Protein AF-X1UTN7-F1 (afdb_monomer)

Sequence (59 aa):
IDFGLKKKALKDKAEIIVSATDILNTFEIEKEITGDGFNLHSVNYNETQVITLSFKYKF

InterPro domains:
  IPR041700 Outer membrane protein beta-barrel domain 3 [PF14905] (1-57)

Organism: NCBI:txid412755

Radius of gyration: 20.63 Å; Cα contacts (8 Å, |Δi|>4): 102; chains: 1; bounding box: 37×15×61 Å

Secondary structure (DSSP, 8-state):
--EEEEEEETTTTEEEEEEEE-TT---EEEEEEEETTEEEEEEEE----EEEEEEEE--

Solvent-accessible surface area (backbone atoms only — not comparable to full-atom values): 3680 Å² total; per-residue (Å²): 91,72,50,76,49,78,45,75,37,77,92,74,33,27,38,42,36,41,36,36,36,35,78,68,70,75,60,62,49,76,45,80,46,80,53,98,92,50,76,46,81,46,76,45,79,59,92,63,69,45,78,48,80,44,80,48,77,60,131

Nearest PDB structures (foldseek):
  5x0t-assembly2_F  TM=3.797E-01  e=7.432E+00  Homo sapiens

Foldseek 3Di:
DKDKDWDADDVNQKIKIKIWPPPVQPPWDWDWDDDDPDIDTDIDRDPPIDIDIDMDGHD

pLDDT: mean 86.99, std 8.62, range [62.84, 96.5]

Structure (mmCIF, N/CA/C/O backbone):
data_AF-X1UTN7-F1
#
_entry.id   AF-X1UTN7-F1
#
loop_
_atom_site.group_PDB
_atom_site.id
_atom_site.type_symbol
_atom_site.label_atom_id
_atom_site.label_alt_id
_atom_site.label_comp_id
_atom_site.label_asym_id
_atom_site.label_entity_id
_atom_site.label_seq_id
_atom_site.pdbx_PDB_ins_code
_atom_site.Cartn_x
_atom_site.Cartn_y
_atom_site.Cartn_z
_atom_site.occupancy
_atom_site.B_iso_or_equiv
_atom_site.auth_seq_id
_atom_site.auth_comp_id
_atom_site.auth_asym_id
_atom_site.auth_atom_id
_atom_site.pdbx_PDB_model_num
ATOM 1 N N . ILE A 1 1 ? 8.109 4.526 -3.001 1.00 78.94 1 ILE A N 1
ATOM 2 C CA . ILE A 1 1 ? 7.791 5.165 -1.694 1.00 78.94 1 ILE A CA 1
ATOM 3 C C . ILE A 1 1 ? 6.597 4.443 -1.126 1.00 78.94 1 ILE A C 1
ATOM 5 O O . ILE A 1 1 ? 5.678 4.175 -1.890 1.00 78.94 1 ILE A O 1
ATOM 9 N N . ASP A 1 2 ?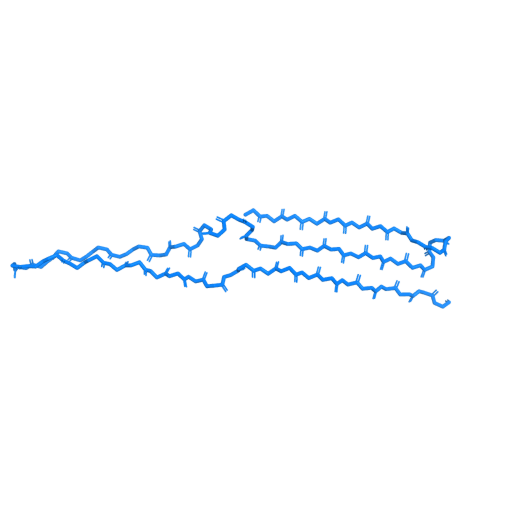 6.604 4.189 0.180 1.00 84.56 2 ASP A N 1
ATOM 10 C CA . ASP A 1 2 ? 5.492 3.542 0.865 1.00 84.56 2 ASP A CA 1
ATOM 11 C C . ASP A 1 2 ? 4.978 4.448 1.991 1.00 84.56 2 ASP A C 1
ATOM 13 O O . ASP A 1 2 ? 5.754 5.125 2.670 1.00 84.56 2 ASP A O 1
ATOM 17 N N . PHE A 1 3 ? 3.660 4.481 2.173 1.00 90.69 3 PHE A N 1
ATOM 18 C CA . PHE A 1 3 ? 2.970 5.276 3.185 1.00 90.69 3 PHE A CA 1
ATOM 19 C C . PHE A 1 3 ? 2.015 4.399 3.993 1.00 90.69 3 PHE A C 1
ATOM 21 O O . PHE A 1 3 ? 1.335 3.532 3.449 1.00 90.69 3 PHE A O 1
ATOM 28 N N . GLY A 1 4 ? 1.923 4.653 5.298 1.00 93.12 4 GLY A N 1
ATOM 29 C CA . GLY A 1 4 ? 0.997 3.959 6.183 1.00 93.12 4 GLY A CA 1
ATOM 30 C C . GLY A 1 4 ? 0.424 4.885 7.247 1.00 93.12 4 GLY A C 1
ATOM 31 O O . GLY A 1 4 ? 1.163 5.612 7.910 1.00 93.12 4 GLY A O 1
ATOM 32 N N . LEU A 1 5 ? -0.893 4.827 7.443 1.00 95.06 5 LEU A N 1
ATOM 33 C CA . LEU A 1 5 ? -1.603 5.528 8.506 1.00 95.06 5 LEU A CA 1
ATOM 34 C C . LEU A 1 5 ? -2.430 4.546 9.325 1.00 95.06 5 LEU A C 1
ATOM 36 O O . LEU A 1 5 ? -3.150 3.702 8.795 1.00 95.06 5 LEU A O 1
ATOM 40 N N . LYS A 1 6 ? -2.359 4.698 10.647 1.00 96.19 6 LYS A N 1
ATOM 41 C CA . LYS A 1 6 ? -3.113 3.891 11.599 1.00 96.19 6 LYS A CA 1
ATOM 42 C C . LYS A 1 6 ? -3.910 4.778 12.533 1.00 96.19 6 LYS A C 1
ATOM 44 O O . LYS A 1 6 ? -3.357 5.682 13.159 1.00 96.19 6 LYS A O 1
ATOM 49 N N . LYS A 1 7 ? -5.199 4.481 12.676 1.00 95.44 7 LYS A N 1
ATOM 50 C CA . LYS A 1 7 ? -6.098 5.206 13.569 1.00 95.44 7 LYS A CA 1
ATOM 51 C C . LYS A 1 7 ? -6.868 4.247 14.458 1.00 95.44 7 LYS A C 1
ATOM 53 O O . LYS A 1 7 ? -7.534 3.331 13.982 1.00 95.44 7 LYS A O 1
ATOM 58 N N . LYS A 1 8 ? -6.798 4.495 15.765 1.00 95.25 8 LYS A N 1
ATOM 59 C CA . LYS A 1 8 ? -7.643 3.819 16.747 1.00 95.25 8 LYS A CA 1
ATOM 60 C C . LYS A 1 8 ? -9.018 4.485 16.797 1.00 95.25 8 LYS A C 1
ATOM 62 O O . LYS A 1 8 ? -9.136 5.702 16.648 1.00 95.25 8 LYS A O 1
ATOM 67 N N . ALA A 1 9 ? -10.047 3.680 17.007 1.00 91.56 9 ALA A N 1
ATOM 68 C CA . ALA A 1 9 ? -11.438 4.089 17.132 1.00 91.56 9 ALA A CA 1
ATOM 69 C C . ALA A 1 9 ? -12.137 3.259 18.221 1.00 91.56 9 ALA A C 1
ATOM 71 O O . ALA A 1 9 ? -11.578 2.299 18.751 1.00 91.56 9 ALA A O 1
ATOM 72 N N . LEU A 1 10 ? -13.371 3.639 18.569 1.00 90.88 10 LEU A N 1
ATOM 73 C CA . LEU A 1 10 ? -14.212 2.926 19.542 1.00 90.88 10 LEU A CA 1
ATOM 74 C C . LEU A 1 10 ? -13.526 2.678 20.900 1.00 90.88 10 LEU A C 1
ATOM 76 O O . LEU A 1 10 ? -13.550 1.559 21.403 1.00 90.88 10 LEU A O 1
ATOM 80 N N . LYS A 1 11 ? -12.905 3.705 21.502 1.00 91.25 11 LYS A N 1
ATOM 81 C CA . LYS A 1 11 ? -12.157 3.573 22.774 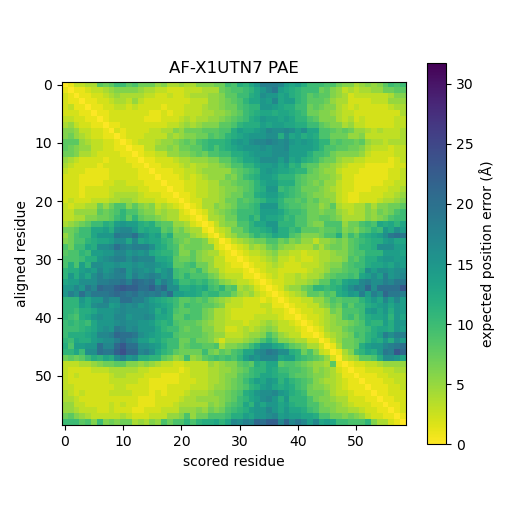1.00 91.25 11 LYS A CA 1
ATOM 82 C C . LYS A 1 11 ? -11.113 2.443 22.713 1.00 91.25 11 LYS A C 1
ATOM 84 O O . LYS A 1 11 ? -11.103 1.552 23.554 1.00 91.25 11 LYS A O 1
ATOM 89 N N . ASP A 1 12 ? -10.296 2.452 21.662 1.00 90.62 12 ASP A N 1
ATOM 90 C CA . ASP A 1 12 ? -9.256 1.454 21.373 1.00 90.62 12 ASP A CA 1
ATOM 91 C C . ASP A 1 12 ? -9.749 0.025 21.057 1.00 90.62 12 ASP A C 1
ATOM 93 O O . ASP A 1 12 ? -8.930 -0.887 20.909 1.00 90.62 12 ASP A O 1
ATOM 97 N N . LYS A 1 13 ? -11.065 -0.184 20.883 1.00 95.00 13 LYS A N 1
ATOM 98 C CA . LYS A 1 13 ? -11.633 -1.473 20.445 1.00 95.00 13 LYS A CA 1
ATOM 99 C C . LYS A 1 13 ? -11.575 -1.698 18.938 1.00 95.00 13 LYS A C 1
ATOM 101 O O . LYS A 1 13 ? -11.674 -2.839 18.497 1.00 95.00 13 LYS A O 1
ATOM 106 N N . ALA A 1 14 ? -11.412 -0.643 18.145 1.00 94.19 14 ALA A N 1
ATOM 107 C CA . ALA A 1 14 ? -11.252 -0.749 16.701 1.00 94.19 14 ALA A CA 1
ATOM 108 C C . ALA A 1 14 ? -9.967 -0.072 16.227 1.00 94.19 14 ALA A C 1
ATOM 110 O O . ALA A 1 14 ? -9.522 0.928 16.792 1.00 94.19 14 ALA A O 1
ATOM 111 N N . GLU A 1 15 ? -9.387 -0.605 15.161 1.00 96.44 15 GLU A N 1
ATOM 112 C CA . GLU A 1 15 ? -8.224 -0.041 14.490 1.00 96.44 15 GLU A CA 1
ATOM 113 C C . GLU A 1 15 ? -8.453 -0.067 12.978 1.00 96.44 15 GLU A C 1
ATOM 115 O O . GLU A 1 15 ? -8.783 -1.104 12.404 1.00 96.44 15 GLU A O 1
ATO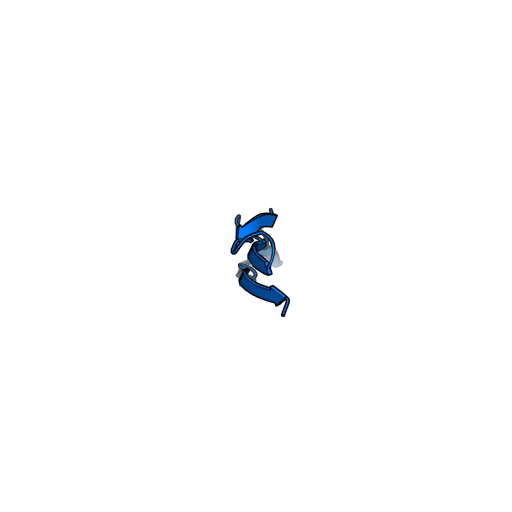M 120 N N . ILE A 1 16 ? -8.300 1.095 12.352 1.00 95.75 16 ILE A N 1
ATOM 121 C CA . ILE A 1 16 ? -8.314 1.268 10.902 1.00 95.75 16 ILE A CA 1
ATOM 122 C C . ILE A 1 16 ? -6.873 1.512 10.474 1.00 95.75 16 ILE A C 1
ATOM 124 O O . ILE A 1 16 ? -6.192 2.375 11.039 1.00 95.75 16 ILE A O 1
ATOM 128 N N . ILE A 1 17 ? -6.412 0.756 9.486 1.00 96.50 17 ILE A N 1
ATOM 129 C CA . ILE A 1 17 ? -5.077 0.884 8.906 1.00 96.50 17 ILE A CA 1
ATOM 130 C C . ILE A 1 17 ? -5.247 1.107 7.408 1.00 96.50 17 ILE A C 1
ATOM 132 O O . ILE A 1 17 ? -5.972 0.366 6.749 1.00 96.50 17 ILE A O 1
ATOM 136 N N . VAL A 1 18 ? -4.575 2.122 6.881 1.00 96.19 18 VAL A N 1
ATOM 137 C CA . VAL A 1 18 ? -4.458 2.372 5.444 1.00 96.19 18 VAL A CA 1
ATOM 138 C C . VAL A 1 18 ? -2.983 2.323 5.094 1.00 96.19 18 VAL A C 1
ATOM 140 O O . VAL A 1 18 ? -2.187 3.006 5.737 1.00 96.19 18 VAL A O 1
ATOM 143 N N . SER A 1 19 ? -2.619 1.540 4.089 1.00 94.44 19 SER A N 1
ATOM 144 C CA . SER A 1 19 ? -1.266 1.516 3.536 1.00 94.44 19 SER A CA 1
ATOM 145 C C . SER A 1 19 ? -1.303 1.701 2.028 1.00 94.44 19 SER A C 1
ATOM 147 O O . SER A 1 19 ? -2.199 1.190 1.364 1.00 94.44 19 SER A O 1
ATOM 149 N N . ALA A 1 20 ? -0.330 2.423 1.497 1.00 91.06 20 ALA A N 1
ATOM 150 C CA . ALA A 1 20 ? -0.100 2.602 0.075 1.00 91.06 20 ALA A CA 1
ATOM 151 C C . ALA A 1 20 ? 1.356 2.238 -0.218 1.00 91.06 20 ALA A C 1
ATOM 153 O O . ALA A 1 20 ? 2.256 2.769 0.434 1.00 91.06 20 ALA A O 1
ATOM 154 N N . THR A 1 21 ? 1.585 1.332 -1.160 1.00 88.62 21 THR A N 1
ATOM 155 C CA . THR A 1 21 ? 2.924 0.937 -1.605 1.00 88.62 21 THR A CA 1
ATOM 156 C C . THR A 1 21 ? 3.149 1.414 -3.024 1.00 88.62 21 THR A C 1
ATOM 158 O O . THR A 1 21 ? 2.214 1.454 -3.825 1.00 88.62 21 THR A O 1
ATOM 161 N N . ASP A 1 22 ? 4.396 1.763 -3.319 1.00 83.75 22 ASP A N 1
ATOM 162 C CA . ASP A 1 22 ? 4.820 2.219 -4.643 1.00 83.75 22 ASP A CA 1
ATOM 163 C C . ASP A 1 22 ? 4.034 3.433 -5.190 1.00 83.75 22 ASP A C 1
ATOM 165 O O . ASP A 1 22 ? 3.737 3.547 -6.374 1.00 83.75 22 ASP A O 1
ATOM 169 N N . ILE A 1 23 ? 3.728 4.409 -4.327 1.00 79.50 23 ILE A N 1
ATOM 170 C CA . ILE A 1 23 ? 2.903 5.593 -4.682 1.00 79.50 23 ILE A CA 1
ATOM 171 C C . ILE A 1 23 ? 3.515 6.496 -5.764 1.00 79.50 23 ILE A C 1
ATOM 173 O O . ILE A 1 23 ? 2.841 7.396 -6.255 1.00 79.50 23 ILE A O 1
ATOM 177 N N . LEU A 1 24 ? 4.796 6.311 -6.092 1.00 81.44 24 LEU A N 1
ATOM 178 C CA . LEU A 1 24 ? 5.470 7.081 -7.138 1.00 81.44 24 LEU A CA 1
ATOM 179 C C . LEU A 1 24 ? 5.538 6.344 -8.481 1.00 81.44 24 LEU A C 1
ATOM 181 O O . LEU A 1 24 ? 6.046 6.930 -9.431 1.00 81.44 24 LEU A O 1
ATOM 185 N N . ASN A 1 25 ? 5.052 5.099 -8.563 1.00 71.69 25 ASN A N 1
ATOM 186 C CA . ASN A 1 25 ? 5.079 4.282 -9.779 1.00 71.69 25 ASN A CA 1
ATOM 187 C C . ASN A 1 25 ? 6.469 4.229 -10.438 1.00 71.69 25 ASN A C 1
ATOM 189 O O . ASN A 1 25 ? 6.609 4.387 -11.646 1.00 71.69 25 ASN A O 1
ATOM 193 N N . THR A 1 26 ? 7.520 4.077 -9.631 1.00 69.31 26 THR A N 1
ATOM 194 C CA . THR A 1 26 ? 8.913 4.217 -10.096 1.00 69.31 26 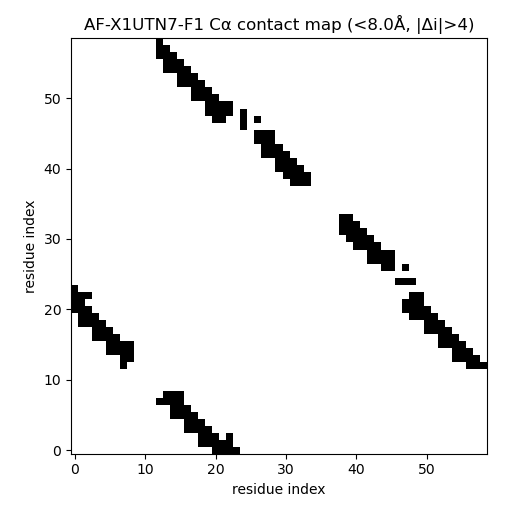THR A CA 1
ATOM 195 C C . THR A 1 26 ? 9.513 2.922 -10.640 1.00 69.31 26 THR A C 1
ATOM 197 O O . THR A 1 26 ? 10.674 2.913 -11.041 1.00 69.31 26 THR A O 1
ATOM 200 N N . PHE A 1 27 ? 8.767 1.814 -10.634 1.00 67.00 27 PHE A N 1
ATOM 201 C CA . PHE A 1 27 ? 9.234 0.523 -11.148 1.00 67.00 27 PHE A CA 1
ATOM 202 C C . PHE A 1 27 ? 9.010 0.396 -12.659 1.00 67.00 27 PHE A C 1
ATOM 204 O O . PHE A 1 27 ? 8.289 -0.481 -13.136 1.00 67.00 27 PHE A O 1
ATOM 211 N N . GLU A 1 28 ? 9.671 1.264 -13.417 1.00 72.81 28 GLU A N 1
ATOM 212 C CA . GLU A 1 28 ? 9.789 1.131 -14.867 1.00 72.81 28 GLU A CA 1
ATOM 213 C C . GLU A 1 28 ? 11.083 0.374 -15.187 1.00 72.81 28 GLU A C 1
ATOM 215 O O . GLU A 1 28 ? 12.164 0.723 -14.707 1.00 72.81 28 GLU A O 1
ATOM 220 N N . ILE A 1 29 ? 10.980 -0.707 -15.965 1.00 77.88 29 ILE A N 1
ATOM 221 C CA . ILE A 1 29 ? 12.158 -1.410 -16.482 1.00 77.88 29 ILE A CA 1
ATOM 222 C C . ILE A 1 29 ? 12.352 -0.964 -17.922 1.00 77.88 29 ILE A C 1
ATOM 224 O O . ILE A 1 29 ? 11.648 -1.418 -18.828 1.00 77.88 29 ILE A O 1
ATOM 228 N N . GLU A 1 30 ? 13.322 -0.081 -18.122 1.00 84.25 30 GLU A N 1
ATOM 229 C CA . GLU A 1 30 ? 13.745 0.346 -19.447 1.00 84.25 30 GLU A CA 1
ATOM 230 C C . GLU A 1 30 ? 14.761 -0.641 -20.023 1.00 84.25 30 GLU A C 1
ATOM 232 O O . GLU A 1 30 ? 15.707 -1.078 -19.360 1.00 84.25 30 GLU A O 1
ATOM 237 N N . LYS A 1 31 ? 14.556 -1.006 -21.285 1.00 85.38 31 LYS A N 1
ATOM 238 C CA . LYS A 1 31 ? 15.475 -1.830 -22.056 1.00 85.38 31 LYS A CA 1
ATOM 239 C C . LYS A 1 31 ? 15.741 -1.160 -23.392 1.00 85.38 31 LYS A C 1
ATOM 241 O O . LYS A 1 31 ? 14.845 -1.035 -24.226 1.00 85.38 31 LYS A O 1
ATOM 246 N N . GLU A 1 32 ? 16.996 -0.795 -23.597 1.00 89.44 32 GLU A N 1
ATOM 247 C CA . GLU A 1 32 ? 17.512 -0.312 -24.870 1.00 89.44 32 GLU A CA 1
ATOM 248 C C . GLU A 1 32 ? 18.362 -1.415 -25.509 1.00 89.44 32 GLU A C 1
ATOM 250 O O . GLU A 1 32 ? 19.243 -1.992 -24.867 1.00 89.44 32 GLU A O 1
ATOM 255 N N . ILE A 1 33 ? 18.054 -1.768 -26.757 1.00 89.25 33 ILE A N 1
ATOM 256 C CA . ILE A 1 33 ? 18.834 -2.725 -27.547 1.00 89.25 33 ILE A CA 1
ATOM 257 C C . ILE A 1 33 ? 19.238 -2.048 -28.851 1.00 89.25 33 ILE A C 1
ATOM 259 O O . ILE A 1 33 ? 18.384 -1.744 -29.683 1.00 89.25 33 ILE A O 1
ATOM 263 N N . THR A 1 34 ? 20.541 -1.881 -29.048 1.00 90.56 34 THR A N 1
ATOM 264 C CA . THR A 1 34 ? 21.130 -1.433 -30.314 1.00 90.56 34 THR A CA 1
ATOM 265 C C . THR A 1 34 ? 21.647 -2.642 -31.085 1.00 90.56 34 THR A C 1
ATOM 267 O O . THR A 1 34 ? 22.440 -3.427 -30.561 1.00 90.56 34 THR A O 1
ATOM 270 N N . GLY A 1 35 ? 21.186 -2.803 -32.323 1.00 87.00 35 GLY A N 1
ATOM 271 C CA . GLY A 1 35 ? 21.657 -3.814 -33.268 1.00 87.00 35 GLY A CA 1
ATOM 272 C C . GLY A 1 35 ? 22.069 -3.179 -34.595 1.00 87.00 35 GLY A C 1
ATOM 273 O O . GLY A 1 35 ? 21.813 -1.999 -34.838 1.00 87.00 35 GLY A O 1
ATOM 274 N N . ASP A 1 36 ? 22.694 -3.957 -35.479 1.00 89.38 36 ASP A N 1
ATOM 275 C CA . ASP A 1 36 ? 23.075 -3.462 -36.805 1.00 89.38 36 ASP A CA 1
ATOM 276 C C . ASP A 1 36 ? 21.826 -3.088 -37.617 1.00 89.38 36 ASP A C 1
ATOM 278 O O . ASP A 1 36 ? 21.072 -3.942 -38.085 1.00 89.38 36 ASP A O 1
ATOM 282 N N . GLY A 1 37 ? 21.604 -1.779 -37.757 1.00 90.75 37 GLY A N 1
ATOM 283 C CA . GLY A 1 37 ? 20.497 -1.200 -38.515 1.00 90.75 37 GLY A CA 1
ATOM 284 C C . GLY A 1 37 ? 19.208 -0.949 -37.727 1.00 90.75 37 GLY A C 1
ATOM 285 O O . GLY A 1 37 ? 18.233 -0.511 -38.338 1.00 90.75 37 GLY A O 1
ATOM 286 N N . PHE A 1 38 ? 19.168 -1.178 -36.407 1.00 87.12 38 PHE A N 1
ATOM 287 C CA . PHE A 1 38 ? 17.989 -0.840 -35.600 1.00 87.12 38 PHE A CA 1
ATOM 288 C C . PHE A 1 38 ? 18.305 -0.479 -34.144 1.00 87.12 38 PHE A C 1
ATOM 290 O O . PHE A 1 38 ? 19.251 -0.983 -33.543 1.00 87.12 38 PHE A O 1
AT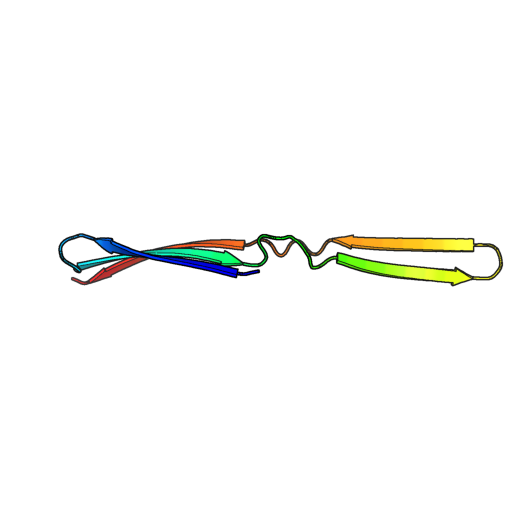OM 297 N N . ASN A 1 39 ? 17.429 0.342 -33.563 1.00 89.19 39 ASN A N 1
ATOM 298 C CA . ASN A 1 39 ? 17.355 0.597 -32.128 1.00 89.19 39 ASN A CA 1
ATOM 299 C C . ASN A 1 39 ? 15.967 0.196 -31.630 1.00 89.19 39 ASN A C 1
ATOM 301 O O . ASN A 1 39 ? 14.954 0.640 -32.175 1.00 89.19 39 ASN A O 1
ATOM 305 N N . LEU A 1 40 ? 15.925 -0.649 -30.605 1.00 89.25 40 LEU A N 1
ATOM 306 C CA . LEU A 1 40 ? 14.706 -1.023 -29.903 1.00 89.25 40 LEU A CA 1
ATOM 307 C C . LEU A 1 40 ? 14.709 -0.360 -28.527 1.00 89.25 40 LEU A C 1
ATOM 309 O O . LEU A 1 40 ? 15.548 -0.681 -27.687 1.00 89.25 40 LEU A O 1
ATOM 313 N N . HIS A 1 41 ? 13.722 0.501 -28.292 1.00 89.56 41 HIS A N 1
ATOM 314 C CA . HIS A 1 41 ? 13.413 1.034 -26.970 1.00 89.56 41 HIS A CA 1
ATOM 315 C C . HIS A 1 41 ? 12.152 0.347 -26.449 1.00 89.56 41 HIS A C 1
ATOM 317 O O . HIS A 1 41 ? 11.101 0.400 -27.089 1.00 89.56 41 HIS A O 1
ATOM 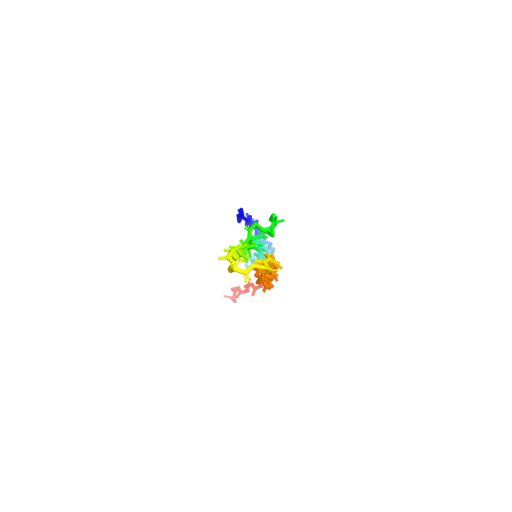323 N N . SER A 1 42 ? 12.262 -0.319 -25.302 1.00 84.62 42 SER A N 1
ATOM 324 C CA . SER A 1 42 ? 11.152 -0.998 -24.637 1.00 84.62 42 SER A CA 1
ATOM 325 C C . SER A 1 42 ? 11.072 -0.538 -23.190 1.00 84.62 42 SER A C 1
ATOM 327 O O . SER A 1 42 ? 12.025 -0.714 -22.437 1.00 84.62 42 SER A O 1
ATOM 329 N N . VAL A 1 43 ? 9.918 -0.014 -22.788 1.00 81.00 43 VAL A N 1
ATOM 330 C CA . VAL A 1 43 ? 9.619 0.327 -21.393 1.00 81.00 43 VAL A CA 1
ATOM 331 C C . VAL A 1 43 ? 8.573 -0.657 -20.895 1.00 81.00 43 VAL A C 1
ATOM 333 O O . VAL A 1 43 ? 7.498 -0.769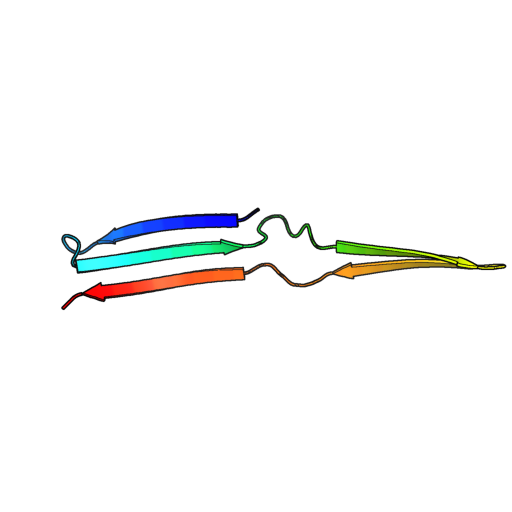 -21.485 1.00 81.00 43 VAL A O 1
ATOM 336 N N . ASN A 1 44 ? 8.908 -1.419 -19.856 1.00 75.25 44 ASN A N 1
ATOM 337 C CA . ASN A 1 44 ? 7.958 -2.313 -19.209 1.00 75.25 44 ASN A CA 1
ATOM 338 C C . ASN A 1 44 ? 7.420 -1.652 -17.936 1.00 75.25 44 ASN A C 1
ATOM 340 O O . ASN A 1 44 ? 8.183 -1.396 -17.001 1.00 75.25 44 ASN A O 1
ATOM 344 N N . TYR A 1 45 ? 6.114 -1.392 -17.916 1.00 69.94 45 TYR A N 1
ATOM 345 C CA . TYR A 1 45 ? 5.403 -0.821 -16.777 1.00 69.94 45 TYR A CA 1
ATOM 346 C C . TYR A 1 45 ? 4.910 -1.961 -15.886 1.00 69.94 45 TYR A C 1
ATOM 348 O O . TYR A 1 45 ? 3.919 -2.619 -16.204 1.00 69.94 45 TYR A O 1
ATOM 356 N N . ASN A 1 46 ? 5.607 -2.224 -14.780 1.00 68.94 46 ASN A N 1
ATOM 357 C CA . ASN A 1 46 ? 5.083 -3.137 -13.771 1.00 68.94 46 ASN A CA 1
ATOM 358 C C . ASN A 1 46 ? 3.991 -2.408 -12.975 1.00 68.94 46 ASN A C 1
ATOM 360 O O . ASN A 1 46 ? 4.245 -1.386 -12.348 1.00 68.94 46 ASN A O 1
ATOM 364 N N . GLU A 1 47 ? 2.767 -2.929 -13.000 1.00 62.84 47 GLU A N 1
ATOM 365 C CA . GLU A 1 47 ? 1.628 -2.359 -12.276 1.00 62.84 47 GLU A CA 1
ATOM 366 C C . GLU A 1 47 ? 1.728 -2.738 -10.784 1.00 62.84 47 GLU A C 1
ATOM 368 O O . GLU A 1 47 ? 1.177 -3.740 -10.331 1.00 62.84 47 GLU A O 1
ATOM 373 N N . THR A 1 48 ? 2.530 -1.984 -10.025 1.00 73.38 48 THR A N 1
ATOM 374 C CA . THR A 1 48 ? 2.895 -2.297 -8.625 1.00 73.38 48 THR A CA 1
ATOM 375 C C . THR A 1 48 ? 2.259 -1.382 -7.577 1.00 73.38 48 THR A C 1
ATOM 377 O O . THR A 1 48 ? 2.481 -1.568 -6.378 1.00 73.38 48 THR A O 1
ATOM 380 N N . GLN A 1 49 ? 1.418 -0.432 -7.995 1.00 86.25 49 GLN A N 1
ATOM 381 C CA . GLN A 1 49 ? 0.698 0.473 -7.096 1.00 86.25 49 GLN A CA 1
ATOM 382 C C . GLN A 1 49 ? -0.395 -0.273 -6.321 1.00 86.25 49 GLN A C 1
ATOM 384 O O . GLN A 1 49 ? -1.382 -0.731 -6.897 1.00 86.25 49 GLN A O 1
ATOM 389 N N . VAL A 1 50 ? -0.257 -0.356 -4.995 1.00 88.12 50 VAL A N 1
ATOM 390 C CA . VAL A 1 50 ? -1.235 -1.047 -4.141 1.00 88.12 50 VAL A CA 1
ATOM 391 C C . VAL A 1 50 ? -1.668 -0.150 -2.992 1.00 88.12 50 VAL A C 1
ATOM 393 O O . VAL A 1 50 ? -0.847 0.322 -2.210 1.00 88.12 50 VAL A O 1
ATOM 396 N N . ILE A 1 51 ? -2.982 0.037 -2.840 1.00 91.19 51 ILE A N 1
ATOM 397 C CA . ILE A 1 51 ? -3.593 0.660 -1.660 1.00 91.19 51 ILE A CA 1
ATOM 398 C C . ILE A 1 51 ? -4.390 -0.406 -0.912 1.00 91.19 51 ILE A C 1
ATOM 400 O O . ILE A 1 51 ? -5.261 -1.062 -1.476 1.00 91.19 51 ILE A O 1
ATOM 404 N N . THR A 1 52 ? -4.108 -0.573 0.377 1.00 94.38 52 THR A N 1
ATOM 405 C CA . THR A 1 52 ? -4.777 -1.535 1.256 1.00 94.38 52 THR A CA 1
ATOM 406 C C . THR A 1 52 ? -5.485 -0.809 2.391 1.00 94.38 52 THR A C 1
ATOM 408 O O . THR A 1 52 ? -4.879 -0.017 3.112 1.00 94.38 52 THR A O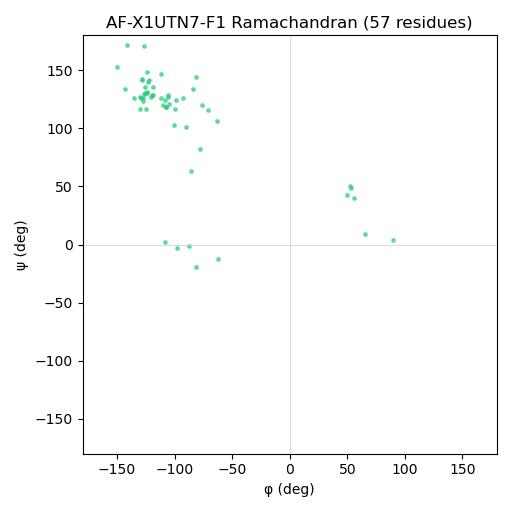 1
ATOM 411 N N . LEU A 1 53 ? -6.768 -1.118 2.582 1.00 95.38 53 LEU A N 1
ATOM 412 C CA . LEU A 1 53 ? -7.561 -0.712 3.740 1.00 95.38 53 LEU A CA 1
ATOM 413 C C . LEU A 1 53 ? -7.822 -1.941 4.613 1.00 95.38 53 LEU A C 1
ATOM 415 O O . LEU A 1 53 ? -8.364 -2.940 4.151 1.00 95.38 53 LEU A O 1
ATOM 419 N N . SER A 1 54 ? -7.448 -1.861 5.885 1.00 95.25 54 SER A N 1
ATO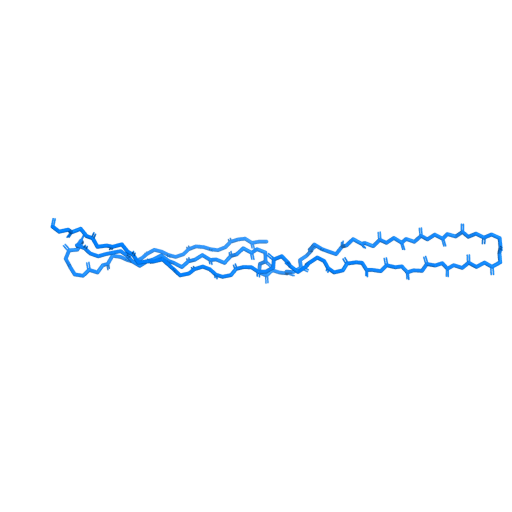M 420 C CA . SER A 1 54 ? -7.650 -2.916 6.875 1.00 95.25 54 SER A CA 1
ATOM 421 C C . SER A 1 54 ? -8.450 -2.400 8.064 1.00 95.25 54 SER A C 1
ATOM 423 O O . SER A 1 54 ? -8.222 -1.295 8.560 1.00 95.25 54 SER A O 1
ATOM 425 N N . PHE A 1 55 ? -9.362 -3.237 8.554 1.00 95.00 55 PHE A N 1
ATOM 426 C CA . PHE A 1 55 ? -10.155 -2.985 9.751 1.00 95.00 55 PHE A CA 1
ATOM 427 C C . PHE A 1 55 ? -9.963 -4.125 10.747 1.00 95.00 55 PHE A C 1
ATOM 429 O O . PHE A 1 55 ? -10.086 -5.298 10.398 1.00 95.00 55 PHE A O 1
ATOM 436 N N . LYS A 1 56 ? -9.685 -3.777 12.002 1.00 94.38 56 LYS A N 1
ATOM 437 C CA . LYS A 1 56 ? -9.538 -4.729 13.102 1.00 94.38 56 LYS A CA 1
ATOM 438 C C . LYS A 1 56 ? -10.458 -4.335 14.244 1.00 94.38 56 LYS A C 1
ATOM 440 O O . LYS A 1 56 ? -10.412 -3.199 14.706 1.00 94.38 56 LYS A O 1
ATOM 445 N N . TYR A 1 57 ? -11.235 -5.290 14.740 1.00 94.50 57 TYR A N 1
ATOM 446 C CA . TYR A 1 57 ? -12.082 -5.131 15.918 1.00 94.50 57 TYR A CA 1
ATOM 447 C C . TYR A 1 57 ? -11.651 -6.111 17.012 1.00 94.50 57 TYR A C 1
ATOM 449 O O . TYR A 1 57 ? -11.373 -7.276 16.729 1.00 94.50 57 TYR A O 1
ATOM 457 N N . LYS A 1 58 ? -11.563 -5.630 18.253 1.00 91.44 58 LYS A N 1
ATOM 458 C CA . LYS A 1 58 ? -11.321 -6.436 19.453 1.00 91.44 58 LYS A CA 1
ATOM 459 C C . LYS A 1 58 ? -12.618 -6.502 20.259 1.00 91.44 58 LYS A C 1
ATOM 461 O O . LYS A 1 58 ? -13.113 -5.458 20.688 1.00 91.44 58 LYS A O 1
ATOM 466 N N . PHE A 1 59 ? -13.135 -7.719 20.427 1.00 84.25 59 PHE A N 1
ATOM 467 C CA . PHE A 1 59 ? -14.301 -8.020 21.259 1.00 84.25 59 PHE A CA 1
ATOM 468 C C . PHE A 1 59 ? -13.962 -7.846 22.744 1.00 84.25 59 PHE A C 1
ATOM 470 O O . PHE A 1 59 ? -12.879 -8.328 23.148 1.00 84.25 59 PHE A O 1
#

Mean predicted aligned error: 7.43 Å